Protein AF-A0A416CH04-F1 (afdb_monomer)

Sequence (123 aa):
MYVKDYEIIGKLTTDNSGTAKWGFAKKGAETVFIKEFLTPVYPTDENSFTPKAIETAKSICAEFEREKKRLYDSLKECKGGGIVYPTDFFRFKSKYYMITPKIEMSSITIEEISKLDTNTKIM

Secondary structure (DSSP, 8-state):
-EETTEEEEEEEE-TT-SSEEEEEEEETTEEEEEEEE-SS-----TTSS-HHHHHHHHHHHHHHHHHHHHHHHHHHH--SSS----SEEEEETTEEEEEEEPP------HHHHHHS-HHHHH-

Nearest PDB structures (foldseek):
  6c83-assembly1_B  TM=6.331E-01  e=4.761E-02  Homo sapiens
  6trq-assembly2_C  TM=6.248E-01  e=2.033E+00  Saccharomyces cerevisiae S288C
  5bv3-assembly1_B  TM=5.974E-01  e=2.152E+00  Saccharomyces cerevisiae S288C
  6trq-assembly1_A  TM=5.774E-01  e=2.278E+00  Saccharomyces cerevisiae S288C
  5bv3-assembly1_A  TM=5.664E-01  e=2.552E+00  Saccharomyces cerevisiae S288C

pLDDT: mean 90.15, std 9.24, range [53.25, 98.25]

Mean predicted aligned error: 6.3 Å

Foldseek 3Di:
DDQDQWAFDDDWDCPVPVQWTWGWTDRPPAIWIKIKGNPDFQDQDPVVDDPVVNVVSVVRVVVVVVVLVVVLVVVVVVPDDPDWGWPDWDDGHGIIMTITHDDDDDPQDPVNLVPDDPVVNRD

Radius of gyration: 18.63 Å; Cα contacts (8 Å, |Δi|>4): 157; chains: 1; bounding box: 37×28×62 Å

Structure (mmCIF, N/CA/C/O backbone):
data_AF-A0A416CH04-F1
#
_entry.id   AF-A0A416CH04-F1
#
loop_
_atom_site.group_PDB
_atom_site.id
_atom_site.type_symbol
_atom_site.label_atom_id
_atom_site.label_alt_id
_atom_site.label_comp_id
_atom_site.label_asym_id
_atom_site.label_entity_id
_atom_site.label_seq_id
_atom_site.pdbx_PDB_ins_code
_atom_site.Cartn_x
_atom_site.Cartn_y
_atom_site.Cartn_z
_atom_site.occupancy
_atom_site.B_iso_or_equiv
_atom_site.auth_seq_id
_atom_site.auth_comp_id
_atom_site.auth_asym_id
_atom_site.auth_atom_id
_atom_site.pdbx_PDB_model_num
ATOM 1 N N . MET A 1 1 ? -13.619 5.105 -8.312 1.00 90.25 1 MET A N 1
ATOM 2 C CA . MET A 1 1 ? -12.488 4.585 -9.128 1.00 90.25 1 MET A CA 1
ATOM 3 C C . MET A 1 1 ? -12.173 3.189 -8.630 1.00 90.25 1 MET A C 1
ATOM 5 O O . MET A 1 1 ? -12.206 3.009 -7.421 1.00 90.25 1 MET A O 1
ATOM 9 N N . TYR A 1 2 ? -11.863 2.239 -9.513 1.00 95.75 2 TYR A N 1
ATOM 10 C CA . TYR A 1 2 ? -11.493 0.881 -9.107 1.00 95.75 2 TYR A CA 1
ATOM 11 C C . TYR A 1 2 ? -9.996 0.628 -9.268 1.00 95.75 2 TYR A C 1
ATOM 13 O O . TYR A 1 2 ? -9.400 0.965 -10.295 1.00 95.75 2 TYR A O 1
ATOM 21 N N . VAL A 1 3 ? -9.414 0.002 -8.251 1.00 96.38 3 VAL A N 1
ATOM 22 C CA . VAL A 1 3 ? -8.078 -0.589 -8.268 1.00 96.38 3 VAL A CA 1
ATOM 23 C C . VAL A 1 3 ? -8.279 -2.083 -8.047 1.00 96.38 3 VAL A C 1
ATOM 25 O O . VAL A 1 3 ? -8.527 -2.513 -6.925 1.00 96.38 3 VAL A O 1
ATOM 28 N N . LYS A 1 4 ? -8.229 -2.870 -9.129 1.00 95.38 4 LYS A N 1
ATOM 29 C CA . LYS A 1 4 ? -8.631 -4.287 -9.115 1.00 95.38 4 LYS A CA 1
ATOM 30 C C . LYS A 1 4 ? -10.065 -4.435 -8.560 1.00 95.38 4 LYS A C 1
ATOM 32 O O . LYS A 1 4 ? -10.990 -3.900 -9.160 1.00 95.38 4 LYS A O 1
ATOM 37 N N . ASP A 1 5 ? -10.241 -5.118 -7.435 1.00 96.12 5 ASP A N 1
ATOM 38 C CA . ASP A 1 5 ? -11.498 -5.380 -6.726 1.00 96.12 5 ASP A CA 1
ATOM 39 C C . ASP A 1 5 ? -11.809 -4.360 -5.611 1.00 96.12 5 ASP A C 1
ATOM 41 O O . ASP A 1 5 ? -12.789 -4.519 -4.885 1.00 96.12 5 ASP A O 1
ATOM 45 N N . TYR A 1 6 ? -10.999 -3.303 -5.489 1.00 97.62 6 TYR A N 1
ATOM 46 C CA . TYR A 1 6 ? -11.140 -2.262 -4.474 1.00 97.62 6 TYR A CA 1
ATOM 47 C C . TYR A 1 6 ? -11.731 -0.977 -5.067 1.00 97.62 6 TYR A C 1
ATOM 49 O O . TYR A 1 6 ? -11.135 -0.347 -5.947 1.00 97.62 6 TYR A O 1
ATOM 57 N N . GLU A 1 7 ? -12.883 -0.549 -4.554 1.00 97.94 7 GLU A N 1
ATOM 58 C CA . GLU A 1 7 ? -13.497 0.737 -4.885 1.00 97.94 7 GLU A CA 1
ATOM 59 C C . GLU A 1 7 ? -12.931 1.839 -3.981 1.00 97.94 7 GLU A C 1
ATOM 61 O O . GLU A 1 7 ? -13.198 1.858 -2.782 1.00 97.94 7 GLU A O 1
ATOM 66 N N . ILE A 1 8 ? -12.162 2.778 -4.537 1.00 97.75 8 ILE A N 1
ATOM 67 C CA . ILE A 1 8 ? -11.594 3.895 -3.769 1.00 97.75 8 ILE A CA 1
ATOM 68 C C . ILE A 1 8 ? -12.705 4.817 -3.256 1.00 97.75 8 ILE A C 1
ATOM 70 O O . ILE A 1 8 ? -13.497 5.341 -4.044 1.00 97.75 8 ILE A O 1
ATOM 74 N N . ILE A 1 9 ? -12.696 5.075 -1.949 1.00 97.50 9 ILE A N 1
ATOM 75 C CA . ILE A 1 9 ? -13.572 6.035 -1.280 1.00 97.50 9 ILE A CA 1
ATOM 76 C C . ILE A 1 9 ? -12.902 7.411 -1.343 1.00 97.50 9 ILE A C 1
ATOM 78 O O . ILE A 1 9 ? -11.870 7.648 -0.715 1.00 97.50 9 ILE A O 1
ATOM 82 N N . GLY A 1 10 ? -13.489 8.335 -2.104 1.00 95.12 10 GLY A N 1
ATOM 83 C CA . GLY A 1 10 ? -12.950 9.686 -2.262 1.00 95.12 10 GLY A CA 1
ATOM 84 C C . GLY A 1 10 ? -11.645 9.716 -3.066 1.00 95.12 10 GLY A C 1
ATOM 85 O O . GLY A 1 10 ? -11.572 9.168 -4.167 1.00 95.12 10 GLY A O 1
ATOM 86 N N . LYS A 1 11 ? -10.625 10.407 -2.545 1.00 94.12 11 LYS A N 1
ATOM 87 C CA . LYS A 1 11 ? -9.301 10.546 -3.170 1.00 94.12 11 LYS A CA 1
ATOM 88 C C . LYS A 1 11 ? -8.221 10.038 -2.224 1.00 94.12 11 LYS A C 1
ATOM 90 O O . LYS A 1 11 ? -8.327 10.221 -1.016 1.00 94.12 11 LYS A O 1
ATOM 95 N N . LEU A 1 12 ? -7.163 9.461 -2.789 1.00 95.56 12 LEU A N 1
ATOM 96 C CA . LEU A 1 12 ? -5.957 9.167 -2.022 1.00 95.56 12 LEU A CA 1
ATOM 97 C C . LEU A 1 12 ? -5.193 10.473 -1.753 1.00 95.56 12 LEU A C 1
ATOM 99 O O . LEU A 1 12 ? -5.019 11.279 -2.670 1.00 95.56 12 LEU A O 1
ATOM 103 N N . THR A 1 13 ? -4.725 10.660 -0.523 1.00 95.31 13 THR A N 1
ATOM 104 C CA . THR A 1 13 ? -3.942 11.818 -0.075 1.00 95.31 13 THR A CA 1
ATOM 105 C C . THR A 1 13 ? -2.467 11.461 0.119 1.00 95.31 13 THR A C 1
ATOM 107 O O . THR A 1 13 ? -2.124 10.307 0.369 1.00 95.31 13 THR A O 1
ATOM 110 N N . THR A 1 14 ? -1.585 12.452 -0.001 1.00 94.19 14 THR A N 1
ATOM 111 C CA . THR A 1 14 ? -0.156 12.353 0.335 1.00 94.19 14 THR A CA 1
ATOM 112 C C . THR A 1 14 ? 0.152 12.786 1.772 1.00 94.19 14 THR A C 1
ATOM 114 O O . THR A 1 14 ? 1.317 12.747 2.176 1.00 94.19 14 THR A O 1
ATOM 117 N N . ASP A 1 15 ? -0.849 13.195 2.551 1.00 91.62 15 ASP A N 1
ATOM 118 C CA . ASP A 1 15 ? -0.642 13.734 3.898 1.00 91.62 15 ASP A CA 1
ATOM 119 C C . ASP A 1 15 ? 0.109 12.737 4.784 1.00 91.62 15 ASP A C 1
ATOM 121 O O . ASP A 1 15 ? -0.292 11.579 4.917 1.00 91.62 15 ASP A O 1
ATOM 125 N N . ASN A 1 16 ? 1.230 13.182 5.361 1.00 87.81 16 ASN A N 1
ATOM 126 C CA . ASN A 1 16 ? 2.089 12.396 6.256 1.00 87.81 16 ASN A CA 1
ATOM 127 C C . ASN A 1 16 ? 2.538 11.029 5.690 1.00 87.81 16 ASN A C 1
ATOM 129 O O . ASN A 1 16 ? 2.787 10.087 6.437 1.00 87.81 16 ASN A O 1
ATOM 133 N N . SER A 1 17 ? 2.631 10.896 4.363 1.00 81.94 17 SER A N 1
ATOM 134 C CA . SER A 1 17 ? 2.788 9.590 3.699 1.00 81.94 17 SER A CA 1
ATOM 135 C C . SER A 1 17 ? 4.182 9.311 3.119 1.00 81.94 17 SER A C 1
ATOM 137 O O . SER A 1 17 ? 4.460 8.181 2.700 1.00 81.94 17 SER A O 1
ATOM 139 N N . GLY A 1 18 ? 5.058 10.322 3.094 1.00 87.12 18 GLY A N 1
ATOM 140 C CA . GLY A 1 18 ? 6.392 10.248 2.498 1.00 87.12 18 GLY A CA 1
ATOM 141 C C . GLY A 1 18 ? 6.331 9.998 0.990 1.00 87.12 18 GLY A C 1
ATOM 142 O O . GLY A 1 18 ? 6.050 10.900 0.209 1.00 87.12 18 GLY A O 1
ATOM 143 N N . THR A 1 19 ? 6.601 8.761 0.574 1.00 89.00 19 THR A N 1
ATOM 144 C CA . THR A 1 19 ? 6.700 8.333 -0.835 1.00 89.00 19 THR A CA 1
ATOM 145 C C . THR A 1 19 ? 5.469 7.561 -1.324 1.00 89.00 19 THR A C 1
ATOM 147 O O . THR A 1 19 ? 5.558 6.698 -2.204 1.00 89.00 19 THR A O 1
ATOM 150 N N . ALA A 1 20 ? 4.300 7.837 -0.751 1.00 94.88 20 ALA A N 1
ATOM 151 C CA . ALA A 1 20 ? 3.069 7.116 -1.044 1.00 94.88 20 ALA A CA 1
ATOM 152 C C . ALA A 1 20 ? 1.866 8.056 -1.174 1.00 94.88 20 ALA A C 1
ATOM 154 O O . ALA A 1 20 ? 1.963 9.261 -0.985 1.00 94.88 20 ALA A O 1
ATOM 155 N N . LYS A 1 21 ? 0.715 7.486 -1.505 1.00 97.06 21 LYS A N 1
ATOM 156 C CA . LYS A 1 21 ? -0.593 8.055 -1.192 1.00 97.06 21 LYS A CA 1
ATOM 157 C C . LYS A 1 21 ? -1.366 7.046 -0.367 1.00 97.06 21 LYS A C 1
ATOM 159 O O . LYS A 1 21 ? -1.096 5.849 -0.454 1.00 97.06 21 LYS A O 1
ATOM 164 N N . TRP A 1 22 ? -2.346 7.498 0.392 1.00 97.38 22 TRP A N 1
ATOM 165 C CA . TRP A 1 22 ? -3.223 6.608 1.134 1.00 97.38 22 TRP A CA 1
ATOM 166 C C . TRP A 1 22 ? -4.654 7.119 1.180 1.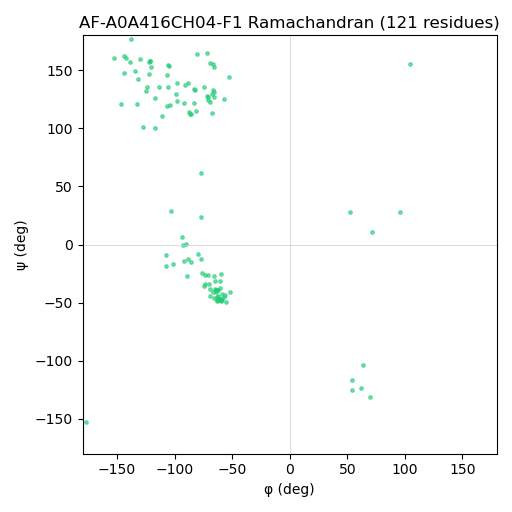00 97.38 22 TRP A C 1
ATOM 168 O O . TRP A 1 22 ? -4.933 8.284 0.915 1.00 97.38 22 TRP A O 1
ATOM 178 N N . GLY A 1 23 ? -5.571 6.222 1.496 1.00 96.94 23 GLY A N 1
ATOM 179 C CA . GLY A 1 23 ? -6.974 6.530 1.704 1.00 96.94 23 GLY A CA 1
ATOM 180 C C . GLY A 1 23 ? -7.711 5.272 2.124 1.00 96.94 23 GLY A C 1
ATOM 181 O O . GLY A 1 23 ? -7.114 4.337 2.664 1.00 96.94 23 GLY A O 1
ATOM 182 N N . PHE A 1 24 ? -9.002 5.229 1.823 1.00 97.38 24 PHE A N 1
ATOM 183 C CA . PHE A 1 24 ? -9.837 4.071 2.104 1.00 97.38 24 PHE A CA 1
ATOM 184 C C . PHE A 1 24 ? -10.441 3.516 0.821 1.00 97.38 24 PHE A C 1
ATOM 186 O O . PHE A 1 24 ? -10.648 4.239 -0.155 1.00 97.38 24 PHE A O 1
ATOM 193 N N . ALA A 1 25 ? -10.726 2.221 0.827 1.00 98.06 25 ALA A N 1
ATOM 194 C CA . ALA A 1 25 ? -11.427 1.557 -0.257 1.00 98.06 25 ALA A CA 1
ATOM 195 C C . ALA A 1 25 ? -12.446 0.557 0.288 1.00 98.06 25 ALA A C 1
ATOM 197 O O . ALA A 1 25 ? -12.300 0.074 1.410 1.00 98.06 25 ALA A O 1
ATOM 198 N N . LYS A 1 26 ? -13.461 0.229 -0.511 1.00 97.69 26 LYS A N 1
ATOM 199 C CA . LYS A 1 26 ? -14.374 -0.882 -0.240 1.00 97.69 26 LYS A CA 1
ATOM 200 C C . LYS A 1 26 ? -13.972 -2.118 -1.026 1.00 97.69 26 LYS A C 1
ATOM 202 O O . LYS A 1 26 ? -13.653 -2.017 -2.210 1.00 97.69 26 LYS A O 1
ATOM 207 N N . LYS A 1 27 ? -14.053 -3.280 -0.384 1.00 96.00 27 LYS A N 1
ATOM 208 C CA . LYS A 1 27 ? -14.024 -4.595 -1.032 1.00 96.00 27 LYS A CA 1
ATOM 209 C C . LYS A 1 27 ? -15.233 -5.382 -0.543 1.00 96.00 27 LYS A C 1
ATOM 211 O O . LYS A 1 27 ? -15.265 -5.861 0.586 1.00 9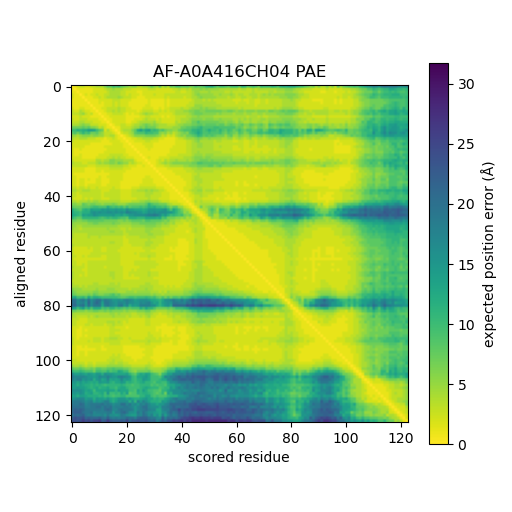6.00 27 LYS A O 1
ATOM 216 N N . GLY A 1 28 ? -16.271 -5.442 -1.374 1.00 93.06 28 GLY A N 1
ATOM 217 C CA . GLY A 1 28 ? -17.585 -5.912 -0.933 1.00 93.06 28 GLY A CA 1
ATOM 218 C C . GLY A 1 28 ? -18.157 -5.008 0.167 1.00 93.06 28 GLY A C 1
ATOM 219 O O . GLY A 1 28 ? -18.290 -3.801 -0.032 1.00 93.06 28 GLY A O 1
ATOM 220 N N . ALA A 1 29 ? -18.490 -5.591 1.322 1.00 93.06 29 ALA A N 1
ATOM 221 C CA . ALA A 1 29 ? -19.034 -4.865 2.474 1.00 93.06 29 ALA A CA 1
ATOM 222 C C . ALA A 1 29 ? -17.957 -4.249 3.389 1.00 93.06 29 ALA A C 1
ATOM 224 O O . ALA A 1 29 ? -18.273 -3.394 4.216 1.00 93.06 29 ALA A O 1
ATOM 225 N N . GLU A 1 30 ? -16.694 -4.657 3.252 1.00 94.56 30 GLU A N 1
ATOM 226 C CA . GLU A 1 30 ? -15.616 -4.223 4.138 1.00 94.56 30 GLU A CA 1
ATOM 227 C C . GLU A 1 30 ? -14.965 -2.932 3.645 1.00 94.56 30 GLU A C 1
ATOM 229 O O . GLU A 1 30 ? -14.703 -2.761 2.452 1.00 94.56 30 GLU A O 1
ATOM 234 N N . THR A 1 31 ? -14.663 -2.031 4.584 1.00 97.12 31 THR A N 1
ATOM 235 C CA . THR A 1 31 ? -13.816 -0.863 4.324 1.00 97.12 31 THR A CA 1
ATOM 236 C C . THR A 1 31 ? -12.401 -1.153 4.798 1.00 97.12 31 THR A C 1
ATOM 238 O O . THR A 1 31 ? -12.186 -1.547 5.942 1.00 97.12 31 THR A O 1
ATOM 241 N N . VAL A 1 32 ? -11.430 -0.914 3.926 1.00 97.38 32 VAL A N 1
ATOM 242 C CA . VAL A 1 32 ? -10.010 -1.162 4.172 1.00 97.38 32 VAL A CA 1
ATOM 243 C C . VAL A 1 32 ? -9.204 0.117 4.016 1.00 97.38 32 VAL A C 1
ATOM 245 O O . VAL A 1 32 ? -9.615 1.049 3.320 1.00 97.38 32 VAL A O 1
ATOM 248 N N . PHE A 1 33 ? -8.029 0.146 4.635 1.00 97.06 33 PHE A N 1
ATOM 249 C CA . PHE A 1 33 ? -7.015 1.146 4.336 1.00 97.06 33 PHE A CA 1
ATOM 250 C C . PHE A 1 33 ? -6.217 0.69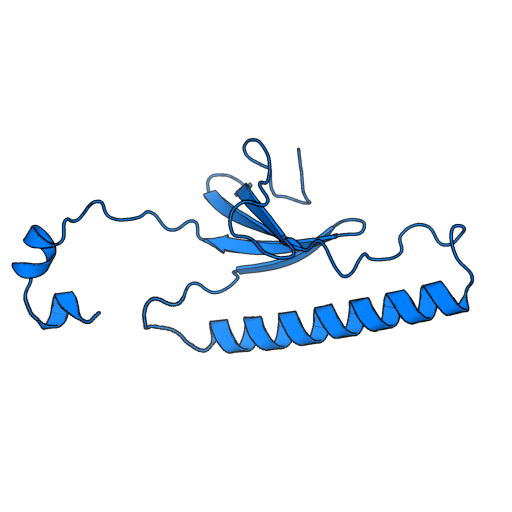7 3.109 1.00 97.06 33 PHE A C 1
ATOM 252 O O . PHE A 1 33 ? -5.802 -0.460 3.011 1.00 97.06 33 PHE A O 1
ATOM 259 N N . ILE A 1 34 ? -5.999 1.615 2.170 1.00 97.88 34 ILE A N 1
ATOM 260 C CA . ILE A 1 34 ? -5.241 1.368 0.943 1.00 97.88 34 ILE A CA 1
ATOM 261 C C . ILE A 1 34 ? -4.102 2.374 0.818 1.00 97.88 34 ILE A C 1
ATOM 263 O O . ILE A 1 34 ? -4.302 3.581 0.950 1.00 97.88 34 ILE A O 1
ATOM 267 N N . LYS A 1 35 ? -2.906 1.868 0.518 1.00 97.00 35 LYS A N 1
ATOM 268 C CA . LYS A 1 35 ? -1.702 2.657 0.248 1.00 97.00 35 LYS A CA 1
ATOM 269 C C . LYS A 1 35 ? -1.235 2.425 -1.183 1.00 97.00 35 LYS A C 1
ATOM 271 O O . LYS A 1 35 ? -1.007 1.283 -1.558 1.00 97.00 35 LYS A O 1
ATOM 276 N N . GLU A 1 36 ? -1.058 3.492 -1.954 1.00 97.81 36 GLU A N 1
ATOM 277 C CA . GLU A 1 36 ? -0.435 3.498 -3.285 1.00 97.81 36 GLU A CA 1
ATOM 278 C C . GLU A 1 36 ? 1.031 3.922 -3.147 1.00 97.81 36 GLU A C 1
ATOM 280 O O . GLU A 1 36 ? 1.316 5.007 -2.642 1.00 97.81 36 GLU A O 1
ATOM 285 N N . PHE A 1 37 ? 1.976 3.108 -3.611 1.00 97.12 37 PHE A N 1
ATOM 286 C CA . PHE A 1 37 ? 3.386 3.498 -3.647 1.00 97.12 37 PHE A CA 1
ATOM 287 C C . PHE A 1 37 ? 3.670 4.347 -4.888 1.00 97.12 37 PHE A C 1
ATOM 289 O O . PHE A 1 37 ? 3.286 3.988 -6.004 1.00 97.12 37 PHE A O 1
ATOM 296 N N . LEU A 1 38 ? 4.373 5.470 -4.710 1.00 95.19 38 LEU A N 1
ATOM 297 C CA . LEU A 1 38 ? 4.748 6.330 -5.834 1.00 95.19 38 LEU A CA 1
ATOM 298 C C . LEU A 1 38 ? 5.875 5.712 -6.664 1.00 95.19 38 LEU A C 1
ATOM 300 O O . LEU A 1 38 ? 5.868 5.873 -7.890 1.00 95.19 38 LEU A O 1
ATOM 304 N N . THR A 1 39 ? 6.787 4.994 -6.003 1.00 93.69 39 THR A N 1
ATOM 305 C CA . THR A 1 39 ? 7.934 4.295 -6.587 1.00 93.69 39 THR A CA 1
ATOM 306 C C . THR A 1 39 ? 8.069 2.870 -6.022 1.00 93.69 39 THR A C 1
ATOM 308 O O . THR A 1 39 ? 7.715 2.641 -4.862 1.00 93.69 39 THR A O 1
ATOM 311 N N . PRO A 1 40 ? 8.590 1.914 -6.816 1.00 95.94 40 PRO A N 1
ATOM 312 C CA . PRO A 1 40 ? 8.930 2.043 -8.237 1.00 95.94 40 PRO A CA 1
ATOM 313 C C . PRO A 1 40 ? 7.682 2.108 -9.140 1.00 95.94 40 PRO A C 1
ATOM 315 O O . PRO A 1 40 ? 6.566 1.813 -8.712 1.00 95.94 40 PRO A O 1
ATOM 318 N N . VAL A 1 41 ? 7.869 2.541 -10.391 1.00 94.75 41 VAL A N 1
ATOM 319 C CA . VAL A 1 41 ? 6.809 2.577 -11.413 1.00 94.75 41 VAL A CA 1
ATOM 320 C C . VAL A 1 41 ? 7.061 1.461 -12.408 1.00 94.75 41 VAL A C 1
ATOM 322 O O . VAL A 1 41 ? 8.098 1.448 -13.067 1.00 94.75 41 VAL A O 1
ATOM 325 N N . TYR A 1 42 ? 6.113 0.537 -12.526 1.00 95.00 42 TYR A N 1
ATOM 326 C CA . TYR A 1 42 ? 6.260 -0.585 -13.439 1.00 95.00 42 TYR A CA 1
ATOM 327 C C . TYR A 1 42 ? 6.144 -0.107 -14.893 1.00 95.00 42 TYR A C 1
ATOM 329 O O . TYR A 1 42 ? 5.146 0.550 -15.232 1.00 95.00 42 TYR A O 1
ATOM 337 N N . PRO A 1 43 ? 7.117 -0.430 -15.764 1.00 92.88 43 PRO A N 1
ATOM 338 C CA . PRO A 1 43 ? 7.062 -0.048 -17.168 1.00 92.88 43 PRO A CA 1
ATOM 339 C C . PRO A 1 43 ? 5.928 -0.820 -17.849 1.00 92.88 43 PRO A C 1
ATOM 341 O O . PRO A 1 43 ? 5.959 -2.045 -17.942 1.00 92.88 43 PRO A O 1
ATOM 344 N N . THR A 1 44 ? 4.889 -0.100 -18.272 1.00 88.81 44 THR A N 1
ATOM 345 C CA . THR A 1 44 ? 3.707 -0.679 -18.946 1.00 88.81 44 THR A CA 1
ATOM 346 C C . THR A 1 44 ? 3.657 -0.361 -20.435 1.00 88.81 44 THR A C 1
ATOM 348 O O . THR A 1 44 ? 2.968 -1.063 -21.166 1.00 88.81 44 THR A O 1
ATOM 351 N N . ASP A 1 45 ? 4.402 0.651 -20.878 1.00 85.12 45 ASP A N 1
ATOM 352 C CA . ASP A 1 45 ? 4.603 0.972 -22.287 1.00 85.12 45 ASP A CA 1
ATOM 353 C C . ASP A 1 45 ? 6.056 0.676 -22.671 1.00 85.12 45 ASP A C 1
ATOM 355 O O . ASP A 1 45 ? 6.986 1.342 -22.207 1.00 85.12 45 ASP A O 1
ATOM 359 N N . GLU A 1 46 ? 6.241 -0.354 -23.494 1.00 73.50 46 GLU A N 1
ATOM 360 C CA . GLU A 1 46 ? 7.558 -0.822 -23.930 1.00 73.50 46 GLU A CA 1
ATOM 361 C C . GLU A 1 46 ? 8.153 0.032 -25.060 1.00 73.50 46 GLU A C 1
ATOM 363 O O . GLU A 1 46 ? 9.329 -0.112 -25.374 1.00 73.50 46 GLU A O 1
ATOM 368 N N . ASN A 1 47 ? 7.388 0.965 -25.636 1.00 76.69 47 ASN A N 1
ATOM 369 C CA . ASN A 1 47 ? 7.886 1.854 -26.691 1.00 76.69 47 ASN A CA 1
ATOM 370 C C . ASN A 1 47 ? 8.456 3.173 -26.149 1.00 76.69 47 ASN A C 1
ATOM 372 O O . ASN A 1 47 ? 9.156 3.886 -26.865 1.00 76.69 47 ASN A O 1
ATOM 376 N N . SER A 1 48 ? 8.180 3.502 -24.884 1.00 76.81 48 SER A N 1
ATOM 377 C CA . SER A 1 48 ? 8.612 4.760 -24.259 1.00 76.81 48 SER A CA 1
ATOM 378 C C . SER A 1 48 ? 10.093 4.777 -23.847 1.00 76.81 48 SER A C 1
ATOM 380 O O . SER A 1 48 ? 10.630 5.832 -23.512 1.00 76.81 48 SER A O 1
ATOM 382 N N . PHE A 1 49 ? 10.770 3.625 -23.844 1.00 82.81 49 PHE A N 1
ATOM 383 C CA . PHE A 1 49 ? 12.126 3.480 -23.315 1.00 82.81 49 PHE A CA 1
ATOM 384 C C . PHE A 1 49 ? 12.967 2.525 -24.161 1.00 82.81 49 PHE A C 1
ATOM 386 O O . PHE A 1 49 ? 12.450 1.682 -24.888 1.00 82.81 49 PHE A O 1
ATOM 393 N N . THR A 1 50 ? 14.291 2.620 -24.030 1.00 90.00 50 THR A N 1
ATOM 394 C CA . THR A 1 50 ? 15.188 1.632 -24.638 1.00 90.00 50 THR A CA 1
ATOM 395 C C . THR A 1 50 ? 14.998 0.257 -23.981 1.00 90.00 50 THR A C 1
ATOM 397 O O . THR A 1 50 ? 14.688 0.194 -22.785 1.00 90.00 50 THR A O 1
ATOM 400 N N . PRO A 1 51 ? 15.264 -0.856 -24.695 1.00 91.12 51 PRO A N 1
ATOM 401 C CA . PRO A 1 51 ? 15.135 -2.202 -24.131 1.00 91.12 51 PRO A CA 1
ATOM 402 C C . PRO A 1 51 ? 15.893 -2.386 -22.806 1.00 91.12 51 PRO A C 1
ATOM 404 O O . PRO A 1 51 ? 15.353 -2.924 -21.842 1.00 91.12 51 PRO A O 1
ATOM 407 N N . LYS A 1 52 ? 17.111 -1.835 -22.712 1.00 92.56 52 LYS A N 1
ATOM 408 C CA . LYS A 1 52 ? 17.944 -1.882 -21.499 1.00 92.56 52 LYS A CA 1
ATOM 409 C C . LYS A 1 52 ? 17.334 -1.114 -20.319 1.00 92.56 52 LYS A C 1
ATOM 411 O O . LYS A 1 52 ? 17.435 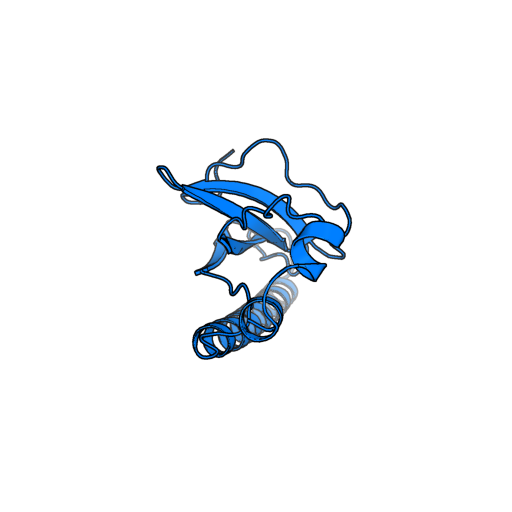-1.553 -19.172 1.00 92.56 52 LYS A O 1
ATOM 416 N N . ALA A 1 53 ? 16.708 0.035 -20.577 1.00 91.44 53 ALA A N 1
ATOM 417 C CA . ALA A 1 53 ? 16.046 0.819 -19.536 1.00 91.44 53 ALA A CA 1
ATOM 418 C C . ALA A 1 53 ? 14.794 0.099 -19.009 1.00 91.44 53 ALA A C 1
ATOM 420 O O . ALA A 1 53 ? 14.565 0.081 -17.800 1.00 91.44 53 ALA A O 1
ATOM 421 N N . ILE A 1 54 ? 14.033 -0.557 -19.893 1.00 92.75 54 ILE A N 1
ATOM 422 C CA . ILE A 1 54 ? 12.877 -1.384 -19.515 1.00 92.75 54 ILE A CA 1
ATOM 423 C C . ILE A 1 54 ? 13.319 -2.558 -18.647 1.00 92.75 54 ILE A C 1
ATOM 425 O O . ILE A 1 54 ? 12.717 -2.802 -17.604 1.00 92.75 54 ILE A O 1
ATOM 429 N N . GLU A 1 55 ? 14.377 -3.262 -19.046 1.00 93.88 55 GLU A N 1
ATOM 430 C CA . GLU A 1 55 ? 14.928 -4.382 -18.283 1.00 93.88 55 GLU A CA 1
ATOM 431 C C . GLU A 1 55 ? 15.372 -3.944 -16.882 1.00 93.88 55 GLU A C 1
ATOM 433 O O . GLU A 1 55 ? 14.972 -4.543 -15.883 1.00 93.88 55 GLU A O 1
ATOM 438 N N . THR A 1 56 ? 16.110 -2.833 -16.794 1.00 94.88 56 THR A N 1
ATOM 439 C CA . THR A 1 56 ? 16.538 -2.254 -15.511 1.00 94.88 56 THR A CA 1
ATOM 440 C C . THR A 1 56 ? 15.338 -1.901 -14.629 1.00 94.88 56 THR A C 1
ATOM 442 O O . THR A 1 56 ? 15.294 -2.274 -13.457 1.00 94.88 56 THR A O 1
ATOM 445 N N . ALA A 1 57 ? 14.326 -1.228 -15.185 1.00 94.19 57 ALA A N 1
ATOM 446 C CA . ALA A 1 57 ? 13.124 -0.851 -14.447 1.00 94.19 57 ALA A CA 1
ATOM 447 C C . ALA A 1 57 ? 12.320 -2.075 -13.973 1.00 94.19 57 ALA A C 1
ATOM 449 O O . ALA A 1 57 ? 11.857 -2.097 -12.830 1.00 94.19 57 ALA A O 1
ATOM 450 N N . LYS A 1 58 ? 12.190 -3.113 -14.815 1.00 95.38 58 LYS A N 1
ATOM 451 C CA . LYS A 1 58 ? 11.559 -4.392 -14.446 1.00 95.38 58 LYS A CA 1
ATOM 452 C C . LYS A 1 58 ? 12.334 -5.088 -13.321 1.00 95.38 58 LYS A C 1
ATOM 454 O O . LYS A 1 58 ? 11.699 -5.601 -12.405 1.00 95.38 58 LYS A O 1
ATOM 459 N N . SER A 1 59 ? 13.667 -5.049 -13.344 1.00 97.25 59 SER A N 1
ATOM 460 C CA . SER A 1 59 ? 14.516 -5.616 -12.287 1.00 97.25 59 SER A CA 1
ATOM 461 C C . SER A 1 59 ? 14.309 -4.918 -10.936 1.00 97.25 59 SER A C 1
ATOM 463 O O . SER A 1 59 ? 14.027 -5.580 -9.939 1.00 97.25 59 SER A O 1
ATOM 465 N N . ILE A 1 60 ? 14.314 -3.579 -10.915 1.00 97.56 60 ILE A N 1
ATOM 466 C CA . ILE A 1 60 ? 14.033 -2.784 -9.703 1.00 97.56 60 ILE A CA 1
ATOM 467 C C . ILE A 1 60 ? 12.634 -3.099 -9.152 1.00 97.56 60 ILE A C 1
ATOM 469 O O . ILE A 1 60 ? 12.447 -3.262 -7.947 1.00 97.56 60 ILE A O 1
ATOM 473 N N . CYS A 1 61 ? 11.637 -3.205 -10.034 1.00 97.75 61 CYS A N 1
ATOM 474 C CA . CYS A 1 61 ? 10.277 -3.576 -9.649 1.00 97.75 61 CYS A CA 1
ATOM 475 C C . CYS A 1 61 ? 10.210 -4.984 -9.039 1.00 97.75 61 CYS A C 1
ATOM 477 O O . CYS A 1 61 ? 9.569 -5.172 -8.007 1.00 97.75 61 CYS A O 1
ATOM 479 N N . ALA A 1 62 ? 10.895 -5.957 -9.642 1.00 97.81 62 ALA A N 1
ATOM 480 C CA . ALA A 1 62 ? 10.942 -7.330 -9.147 1.00 97.81 62 ALA A CA 1
ATOM 481 C C . ALA A 1 62 ? 11.624 -7.426 -7.772 1.00 97.81 62 ALA A C 1
ATOM 483 O O . ALA A 1 62 ? 11.169 -8.168 -6.900 1.00 97.81 62 ALA A O 1
ATOM 484 N N . GLU A 1 63 ? 12.689 -6.657 -7.550 1.00 98.25 63 GLU A N 1
ATOM 485 C CA . GLU A 1 63 ? 13.344 -6.553 -6.247 1.00 98.25 63 GLU A CA 1
ATOM 486 C C . GLU A 1 63 ? 12.418 -5.951 -5.187 1.00 98.25 63 GLU A C 1
ATOM 488 O O . GLU A 1 63 ? 12.231 -6.554 -4.130 1.00 98.25 63 GLU A O 1
ATOM 493 N N . PHE A 1 64 ? 11.760 -4.834 -5.501 1.00 97.62 64 PHE A N 1
ATOM 494 C CA . PHE A 1 64 ? 10.787 -4.214 -4.605 1.00 97.62 64 PHE A CA 1
ATOM 495 C C . PHE A 1 64 ? 9.651 -5.174 -4.226 1.00 97.62 64 PHE A C 1
ATOM 497 O O . PHE A 1 64 ? 9.299 -5.291 -3.050 1.00 97.62 64 PHE A O 1
ATOM 504 N N . GLU A 1 65 ? 9.092 -5.896 -5.202 1.00 97.50 65 GLU A N 1
ATOM 505 C CA . GLU A 1 65 ? 8.051 -6.898 -4.958 1.00 97.50 65 GLU A CA 1
ATOM 506 C C . GLU A 1 65 ? 8.533 -7.999 -4.011 1.00 97.50 65 GLU A C 1
ATOM 508 O O . GLU A 1 65 ? 7.842 -8.339 -3.046 1.00 97.50 65 GLU A O 1
ATOM 513 N N . ARG A 1 66 ? 9.736 -8.527 -4.262 1.00 97.75 66 ARG A N 1
ATOM 514 C CA . ARG A 1 66 ? 10.354 -9.582 -3.456 1.00 97.75 66 ARG A CA 1
ATOM 515 C C . ARG A 1 66 ? 10.566 -9.130 -2.013 1.00 97.75 66 ARG A C 1
ATOM 517 O O . ARG A 1 66 ? 10.208 -9.859 -1.090 1.00 97.75 66 ARG A O 1
ATOM 524 N N . GLU A 1 67 ? 11.119 -7.938 -1.810 1.00 97.44 67 GLU A N 1
ATOM 525 C CA . GLU A 1 67 ? 11.378 -7.389 -0.477 1.00 97.44 67 GLU A CA 1
ATOM 526 C C . GLU A 1 67 ? 10.091 -7.114 0.301 1.00 97.44 67 GLU A C 1
ATOM 528 O O . GLU A 1 67 ? 9.981 -7.510 1.464 1.00 97.44 67 GLU A O 1
ATOM 533 N N . LYS A 1 68 ? 9.093 -6.480 -0.331 1.00 96.25 68 LYS A N 1
ATOM 534 C CA . LYS A 1 68 ? 7.802 -6.203 0.314 1.00 96.25 68 LYS A CA 1
ATOM 535 C C . LYS A 1 68 ? 7.070 -7.478 0.679 1.00 96.25 68 LYS A C 1
ATOM 537 O O . LYS A 1 68 ? 6.599 -7.591 1.807 1.00 96.25 68 LYS A O 1
ATOM 542 N N . LYS A 1 69 ? 7.022 -8.446 -0.235 1.00 95.25 69 LYS A N 1
ATOM 543 C CA . LYS A 1 69 ? 6.387 -9.735 0.029 1.00 95.25 69 LYS A CA 1
ATOM 544 C C . LYS A 1 69 ? 7.060 -10.453 1.195 1.00 95.25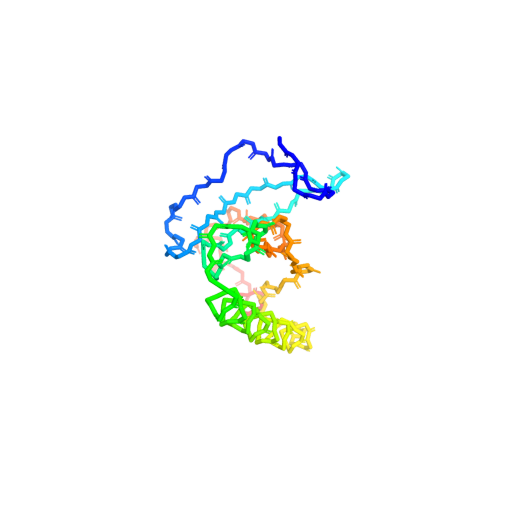 69 LYS A C 1
ATOM 546 O O . LYS A 1 69 ? 6.368 -10.834 2.131 1.00 95.25 69 LYS A O 1
ATOM 551 N N . ARG A 1 70 ? 8.396 -10.533 1.196 1.00 95.75 70 ARG A N 1
ATOM 552 C CA . ARG A 1 70 ? 9.158 -11.121 2.307 1.00 95.75 70 ARG A CA 1
ATOM 553 C C . ARG A 1 70 ? 8.833 -10.443 3.639 1.00 95.75 70 ARG A C 1
ATOM 555 O O . ARG A 1 70 ? 8.536 -11.133 4.604 1.00 95.75 70 ARG A O 1
ATOM 562 N N . LEU A 1 71 ? 8.862 -9.109 3.686 1.00 94.25 71 LEU A N 1
ATOM 563 C CA . LEU A 1 71 ? 8.548 -8.352 4.898 1.00 94.25 71 LEU A CA 1
ATOM 564 C C . LEU A 1 71 ? 7.122 -8.629 5.389 1.00 94.25 71 LEU A C 1
ATOM 566 O O . LEU A 1 71 ? 6.915 -8.884 6.571 1.00 94.25 71 LEU A O 1
ATOM 570 N N . TYR A 1 72 ? 6.134 -8.563 4.498 1.00 93.25 72 TYR A N 1
ATOM 571 C CA . TYR A 1 72 ? 4.730 -8.723 4.875 1.00 93.25 72 TYR A CA 1
ATOM 572 C C . TYR A 1 72 ? 4.395 -10.152 5.281 1.00 93.25 72 TYR A C 1
ATOM 574 O O . TYR A 1 72 ? 3.596 -10.339 6.193 1.00 93.25 72 TYR A O 1
ATOM 582 N N . ASP A 1 73 ? 5.026 -11.145 4.661 1.00 91.19 73 ASP A N 1
ATOM 583 C CA . ASP A 1 73 ? 4.869 -12.535 5.070 1.00 91.19 73 ASP A CA 1
ATOM 584 C C . ASP A 1 73 ? 5.474 -12.767 6.464 1.00 91.19 73 ASP A C 1
ATOM 586 O O . ASP A 1 73 ? 4.802 -13.351 7.309 1.00 91.19 73 ASP A O 1
ATOM 590 N N . SER A 1 74 ? 6.639 -12.185 6.778 1.00 91.25 74 SER A N 1
ATOM 591 C 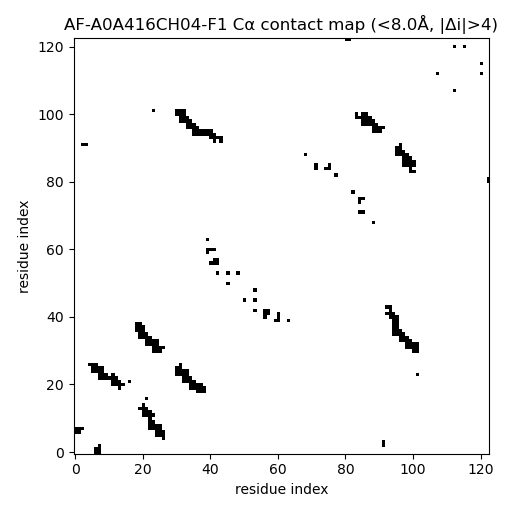CA . SER A 1 74 ? 7.185 -12.215 8.145 1.00 91.25 74 SER A CA 1
ATOM 592 C C . SER A 1 74 ? 6.293 -11.492 9.165 1.00 91.25 74 SER A C 1
ATOM 594 O O . SER A 1 74 ? 6.108 -11.984 10.273 1.00 91.25 74 SER A O 1
ATOM 596 N N . LEU A 1 75 ? 5.685 -10.353 8.808 1.00 89.44 75 LEU A N 1
ATOM 597 C CA . LEU A 1 75 ? 4.777 -9.635 9.715 1.00 89.44 75 LEU A CA 1
ATOM 598 C C . LEU A 1 75 ? 3.502 -10.427 10.042 1.00 89.44 75 LEU A C 1
ATOM 600 O O . LEU A 1 75 ? 2.982 -10.299 11.147 1.00 89.44 75 LEU A O 1
ATOM 604 N N . LYS A 1 76 ? 3.000 -11.258 9.118 1.00 85.00 76 LYS A N 1
ATOM 605 C CA . LYS A 1 76 ? 1.832 -12.125 9.370 1.00 85.00 76 LYS A CA 1
ATOM 606 C C . LYS A 1 76 ? 2.111 -13.202 10.420 1.00 85.00 76 LYS A C 1
ATOM 608 O O . LYS A 1 76 ? 1.178 -13.671 11.074 1.00 85.00 76 LYS A O 1
ATOM 613 N N . GLU A 1 77 ? 3.368 -13.614 10.567 1.00 84.56 77 GLU A N 1
ATOM 614 C CA . GLU A 1 77 ? 3.787 -14.597 11.571 1.00 84.56 77 GLU A CA 1
ATOM 615 C C . GLU A 1 77 ? 3.856 -13.983 12.978 1.00 84.56 77 GLU A C 1
ATOM 617 O O . GLU A 1 77 ? 3.654 -14.687 13.968 1.00 84.56 77 GLU A O 1
ATOM 622 N N . CYS A 1 78 ? 4.037 -12.663 13.079 1.00 80.56 78 CYS A N 1
ATOM 623 C CA . CYS A 1 78 ? 4.023 -11.903 14.330 1.00 80.56 78 CYS A CA 1
ATOM 624 C C . CYS A 1 78 ? 2.590 -11.675 14.853 1.00 80.56 78 CYS A C 1
ATOM 626 O O . CYS A 1 78 ? 2.120 -10.543 14.960 1.00 80.56 78 CYS A O 1
ATOM 628 N N . LYS A 1 79 ? 1.866 -12.755 15.168 1.00 66.19 79 LYS A N 1
ATOM 629 C CA . LYS A 1 79 ? 0.515 -12.668 15.744 1.00 66.19 79 LYS A CA 1
ATOM 630 C C . LYS A 1 79 ? 0.567 -12.125 17.181 1.00 66.19 79 LYS A C 1
ATOM 632 O O . LYS A 1 79 ? 1.173 -12.747 18.047 1.00 66.19 79 LYS A O 1
ATOM 637 N N . GLY A 1 80 ? -0.142 -11.021 17.431 1.00 66.19 80 GLY A N 1
ATOM 638 C CA . GLY A 1 80 ? -0.258 -10.368 18.746 1.00 66.19 80 GLY A CA 1
ATOM 639 C C . GLY A 1 80 ? 0.573 -9.082 18.866 1.00 66.19 80 GLY A C 1
ATOM 640 O O . GLY A 1 80 ? 1.547 -8.901 18.143 1.00 66.19 80 GLY A O 1
ATOM 641 N N . GLY A 1 81 ? 0.171 -8.167 19.759 1.00 62.38 81 GLY A N 1
ATOM 642 C CA . GLY A 1 81 ? 0.947 -6.960 20.098 1.00 62.38 81 GLY A CA 1
ATOM 643 C C . GLY A 1 81 ? 0.583 -5.666 19.355 1.00 62.38 81 GLY A C 1
ATOM 644 O O . GLY A 1 81 ? 1.453 -4.826 19.149 1.00 62.38 81 GLY A O 1
ATOM 645 N N . GLY A 1 82 ? -0.667 -5.497 18.907 1.00 74.44 82 GLY A N 1
ATOM 646 C CA . GLY A 1 82 ? -1.129 -4.228 18.314 1.00 74.44 82 GLY A CA 1
ATOM 647 C C . GLY A 1 82 ? -0.566 -3.904 16.921 1.00 74.44 82 GLY A C 1
ATOM 648 O O . GLY A 1 82 ? -0.745 -2.795 16.419 1.00 74.44 82 GLY A O 1
ATOM 649 N N . ILE A 1 83 ? 0.106 -4.859 16.270 1.00 81.06 83 ILE A N 1
ATOM 650 C CA . ILE A 1 83 ? 0.692 -4.669 14.939 1.00 81.06 83 ILE A CA 1
ATOM 651 C C . ILE A 1 83 ? -0.372 -4.882 13.860 1.00 81.06 83 ILE A C 1
ATOM 653 O O . ILE A 1 83 ? -0.936 -5.967 13.713 1.00 81.06 83 ILE A O 1
ATOM 657 N N . VAL A 1 84 ? -0.593 -3.854 13.042 1.00 87.50 84 VAL A N 1
ATOM 658 C CA . VAL A 1 84 ? -1.409 -3.949 11.827 1.00 87.50 84 VAL A CA 1
ATOM 659 C C . VAL A 1 84 ? -0.517 -4.387 10.673 1.00 87.50 84 VAL A C 1
ATOM 661 O O . VAL A 1 84 ? 0.377 -3.649 10.255 1.00 87.50 84 VAL A O 1
ATOM 664 N N . TYR A 1 85 ? -0.762 -5.579 10.137 1.00 90.75 85 TYR A N 1
ATOM 665 C CA . TYR A 1 85 ? -0.005 -6.118 9.009 1.00 90.75 85 TYR A CA 1
ATOM 666 C C . TYR A 1 85 ? -0.810 -6.066 7.699 1.00 90.75 85 TYR A C 1
ATOM 668 O O . TYR A 1 85 ? -2.046 -6.091 7.720 1.00 90.75 85 TYR A O 1
ATOM 676 N N . PRO A 1 86 ? -0.133 -6.005 6.536 1.00 94.12 86 PRO A N 1
ATOM 677 C CA . PRO A 1 86 ? -0.815 -6.023 5.248 1.00 94.12 86 PRO A CA 1
ATOM 678 C C . PRO A 1 86 ? -1.524 -7.341 4.950 1.00 94.12 86 PRO A C 1
ATOM 680 O O . PRO A 1 86 ? -0.936 -8.421 5.040 1.00 94.12 86 PRO A O 1
ATOM 683 N N . THR A 1 87 ? -2.785 -7.241 4.536 1.00 93.31 87 THR A N 1
ATOM 684 C CA . THR A 1 87 ? -3.606 -8.377 4.099 1.00 93.31 87 THR A CA 1
ATOM 685 C C . THR A 1 87 ? -3.465 -8.645 2.608 1.00 93.31 87 THR A C 1
ATOM 687 O O . THR A 1 87 ? -3.604 -9.789 2.184 1.00 93.31 87 THR A O 1
ATOM 690 N N . ASP A 1 88 ? -3.135 -7.620 1.819 1.00 95.50 88 ASP A N 1
ATOM 691 C CA . ASP A 1 88 ? -2.859 -7.757 0.391 1.00 95.50 88 ASP A CA 1
ATOM 692 C C . ASP A 1 88 ? -1.745 -6.794 -0.047 1.00 95.50 88 ASP A C 1
ATOM 694 O O . ASP A 1 88 ? -1.592 -5.692 0.489 1.00 95.50 88 ASP A O 1
ATOM 698 N N . PHE A 1 89 ? -0.962 -7.218 -1.033 1.00 97.31 89 PHE A N 1
ATOM 699 C CA . PHE A 1 89 ? 0.043 -6.403 -1.703 1.00 97.31 89 PHE A CA 1
ATOM 700 C C . PHE A 1 89 ? 0.135 -6.830 -3.163 1.00 97.31 89 PHE A C 1
ATOM 702 O O . PHE A 1 89 ? 0.431 -7.986 -3.471 1.00 97.31 89 PHE A O 1
ATOM 709 N N . PHE A 1 90 ? -0.117 -5.893 -4.072 1.00 97.25 90 PHE A N 1
ATOM 710 C CA . PHE A 1 90 ? -0.211 -6.198 -5.492 1.00 97.25 90 PHE A CA 1
ATOM 711 C C . PHE A 1 90 ? 0.153 -5.007 -6.370 1.00 97.25 90 PHE A C 1
ATOM 713 O O . PHE A 1 90 ? 0.097 -3.845 -5.967 1.00 97.25 90 PHE A O 1
ATOM 720 N N . ARG A 1 91 ? 0.480 -5.307 -7.626 1.00 97.06 91 ARG A N 1
ATOM 721 C CA . ARG A 1 91 ? 0.599 -4.314 -8.689 1.00 97.06 91 ARG A CA 1
ATOM 722 C C . ARG A 1 91 ? -0.735 -4.153 -9.408 1.00 97.06 91 ARG A C 1
ATOM 724 O O . ARG A 1 91 ? -1.372 -5.141 -9.767 1.00 97.06 91 ARG A O 1
ATOM 731 N N . PHE A 1 92 ? -1.120 -2.916 -9.701 1.00 96.88 92 PHE A N 1
ATOM 732 C CA . PHE A 1 92 ? -2.202 -2.610 -10.630 1.00 96.88 92 PHE A CA 1
ATOM 733 C C . PHE A 1 92 ? -1.742 -1.525 -11.602 1.00 96.88 92 PHE A C 1
ATOM 735 O O . PHE A 1 92 ? -1.349 -0.428 -11.203 1.00 96.88 92 PHE A O 1
ATOM 742 N N . LYS A 1 93 ? -1.759 -1.850 -12.900 1.00 94.94 93 LYS A N 1
ATOM 743 C CA . LYS A 1 93 ? -1.132 -1.037 -13.954 1.00 94.94 93 LYS A CA 1
ATOM 744 C C . LYS A 1 93 ? 0.343 -0.767 -13.618 1.00 94.94 93 LYS A C 1
ATOM 746 O O . LYS A 1 93 ? 1.100 -1.710 -13.402 1.00 94.94 93 LYS A O 1
ATOM 751 N N . SER A 1 94 ? 0.758 0.493 -13.581 1.00 95.19 94 SER A N 1
ATOM 752 C CA . SER A 1 94 ? 2.141 0.893 -13.332 1.00 95.19 94 SER A CA 1
ATOM 753 C C . SER A 1 94 ? 2.470 1.120 -11.851 1.00 95.19 94 SER A C 1
ATOM 755 O O . SER A 1 94 ? 3.599 1.490 -11.541 1.00 95.19 94 SER A O 1
ATOM 757 N N . LYS A 1 95 ? 1.514 0.929 -10.931 1.00 96.69 95 LYS A N 1
ATOM 758 C CA . LYS A 1 95 ? 1.666 1.250 -9.504 1.00 96.69 95 LYS A CA 1
ATOM 759 C C . LYS A 1 95 ? 1.465 0.034 -8.609 1.00 96.69 95 LYS A C 1
ATOM 761 O O . LYS A 1 95 ? 0.819 -0.943 -8.992 1.00 96.69 95 LYS A O 1
ATOM 766 N N . TYR A 1 96 ? 2.012 0.131 -7.404 1.00 97.94 96 TYR A N 1
ATOM 767 C CA . TYR A 1 96 ? 1.894 -0.875 -6.354 1.00 97.94 96 TYR A CA 1
ATOM 768 C C . TYR A 1 96 ? 0.952 -0.404 -5.261 1.00 97.94 96 TYR A C 1
ATOM 770 O O . TYR A 1 96 ? 0.931 0.781 -4.924 1.00 97.94 96 TYR A O 1
ATOM 778 N N . TYR A 1 97 ? 0.219 -1.348 -4.684 1.00 98.06 97 TYR A N 1
ATOM 779 C CA . TYR A 1 97 ? -0.775 -1.105 -3.655 1.00 98.06 97 TYR A CA 1
ATOM 780 C C . TYR A 1 97 ? -0.583 -2.071 -2.488 1.00 98.06 97 TYR A C 1
ATOM 782 O O . TYR A 1 97 ? -0.254 -3.238 -2.691 1.00 98.06 97 TYR A O 1
ATOM 790 N N . MET A 1 98 ? -0.794 -1.578 -1.271 1.00 97.44 98 MET A N 1
ATOM 791 C CA . MET A 1 98 ? -0.822 -2.360 -0.035 1.00 97.44 98 MET A CA 1
ATOM 792 C C . MET A 1 98 ? -2.151 -2.116 0.671 1.00 97.44 98 MET A C 1
ATOM 794 O O . MET A 1 98 ? -2.587 -0.968 0.790 1.00 97.44 98 MET A O 1
ATOM 798 N N . ILE A 1 99 ? -2.761 -3.191 1.157 1.00 97.50 99 ILE A N 1
ATOM 799 C CA . ILE A 1 99 ? -4.032 -3.176 1.873 1.00 97.50 99 ILE A CA 1
ATOM 800 C C . ILE A 1 99 ? -3.796 -3.594 3.313 1.00 97.50 99 ILE A C 1
ATOM 802 O O . ILE A 1 99 ? -3.103 -4.577 3.570 1.00 97.50 99 ILE A O 1
ATOM 806 N N . THR A 1 100 ? -4.407 -2.872 4.243 1.00 95.56 100 THR A N 1
ATOM 807 C CA . THR A 1 100 ? -4.520 -3.283 5.643 1.00 95.56 100 THR A CA 1
ATOM 808 C C . THR A 1 100 ? -5.975 -3.166 6.088 1.00 95.56 100 THR A C 1
ATOM 810 O O . THR A 1 100 ? -6.748 -2.409 5.486 1.00 95.56 100 THR A O 1
ATOM 813 N N . PRO A 1 101 ? -6.372 -3.862 7.165 1.00 93.44 101 PRO A N 1
ATOM 814 C CA . PRO A 1 101 ? -7.6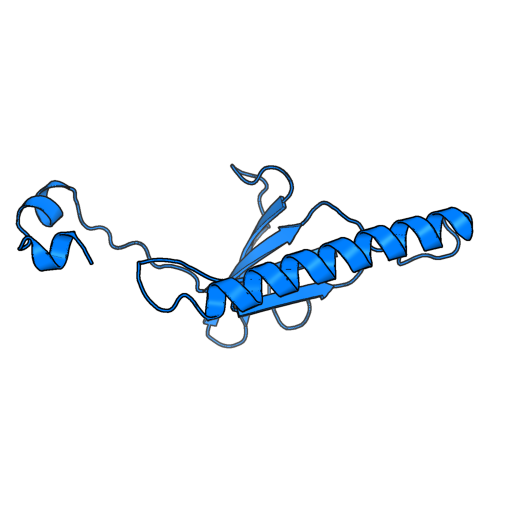38 -3.580 7.822 1.00 93.44 101 PRO A CA 1
ATOM 815 C C . PRO A 1 101 ? -7.740 -2.092 8.169 1.00 93.44 101 PRO A C 1
ATOM 817 O O . PRO A 1 101 ? -6.740 -1.451 8.517 1.00 93.44 101 PRO A O 1
ATOM 820 N N . LYS A 1 102 ? -8.948 -1.533 8.064 1.00 93.38 102 LYS A N 1
ATOM 821 C CA . LYS A 1 102 ? -9.231 -0.231 8.661 1.00 93.38 102 LYS A CA 1
ATOM 822 C C . LYS A 1 102 ? -9.274 -0.420 10.175 1.00 93.38 102 LYS A C 1
ATOM 824 O O . LYS A 1 102 ? -9.990 -1.287 10.665 1.00 93.38 102 LYS A O 1
ATOM 829 N N . ILE A 1 103 ? -8.508 0.387 10.899 1.00 87.62 103 ILE A N 1
ATOM 830 C CA . ILE A 1 103 ? -8.551 0.403 12.360 1.00 87.62 103 ILE A CA 1
ATOM 831 C C . ILE A 1 103 ? -9.556 1.458 12.792 1.00 87.62 103 ILE A C 1
ATOM 833 O O . ILE A 1 103 ? -9.424 2.629 12.431 1.00 87.62 103 ILE A O 1
ATOM 837 N N . GLU A 1 104 ? -10.559 1.035 13.552 1.00 81.88 104 GLU A N 1
ATOM 838 C CA . GLU A 1 104 ? -11.449 1.956 14.245 1.00 81.88 104 GLU A CA 1
ATOM 839 C C . GLU A 1 104 ? -10.753 2.397 15.534 1.00 81.88 104 GLU A C 1
ATOM 841 O O . GLU A 1 104 ? -10.459 1.585 16.410 1.00 81.88 104 GLU A O 1
ATOM 846 N N . MET A 1 105 ? -10.431 3.685 15.623 1.00 72.44 105 MET A N 1
ATOM 847 C CA . MET A 1 105 ? -9.847 4.261 16.832 1.00 72.44 105 MET A CA 1
ATOM 848 C C . MET A 1 105 ? -10.924 4.310 17.918 1.00 72.44 105 MET A C 1
ATOM 850 O O . MET A 1 105 ? -11.980 4.912 17.713 1.00 72.44 105 MET A O 1
ATOM 854 N N . SER A 1 106 ? -10.661 3.715 19.082 1.00 70.44 106 SER A N 1
ATOM 855 C CA . SER A 1 106 ? -11.496 3.945 20.260 1.00 70.44 106 SER A CA 1
ATOM 856 C C . SER A 1 106 ? -11.336 5.394 20.713 1.00 70.44 106 SER A C 1
ATOM 858 O O . SER A 1 106 ? -10.211 5.862 20.879 1.00 70.44 106 SER A O 1
ATOM 860 N N . SER A 1 107 ? -12.437 6.090 20.984 1.00 73.00 107 SER A N 1
ATOM 861 C CA . SER A 1 107 ? -12.436 7.466 21.497 1.00 73.00 107 SER A CA 1
ATOM 862 C C . SER A 1 107 ? -12.100 7.565 22.991 1.00 73.00 107 SER A C 1
ATOM 864 O O . SER A 1 107 ? -12.533 8.510 23.645 1.00 73.00 107 SER A O 1
ATOM 866 N N . ILE A 1 108 ? -11.393 6.575 23.543 1.00 80.56 108 ILE A N 1
ATOM 867 C CA . ILE A 1 108 ? -11.083 6.518 24.969 1.00 80.56 108 ILE A CA 1
ATOM 868 C C . ILE A 1 108 ? -10.116 7.649 25.330 1.00 80.56 108 ILE A C 1
ATOM 870 O O . ILE A 1 108 ? -9.095 7.847 24.664 1.00 80.56 108 ILE A O 1
ATOM 874 N N . THR A 1 109 ? -10.443 8.422 26.362 1.00 83.62 109 THR A N 1
ATOM 875 C CA . THR A 1 109 ? -9.570 9.508 26.817 1.00 83.62 109 THR A CA 1
ATOM 876 C C . THR A 1 109 ? -8.435 8.974 27.687 1.00 83.62 109 THR A C 1
ATOM 878 O O . THR A 1 109 ? -8.481 7.857 28.207 1.00 83.62 109 THR A O 1
ATOM 881 N N . ILE A 1 110 ? -7.400 9.790 27.894 1.00 84.31 110 ILE A N 1
ATOM 882 C CA . ILE A 1 110 ? -6.284 9.435 28.784 1.00 84.31 110 ILE A CA 1
ATOM 883 C C . ILE A 1 110 ? -6.792 9.213 30.218 1.00 84.31 110 ILE A C 1
ATOM 885 O O . ILE A 1 110 ? -6.340 8.296 30.905 1.00 84.31 110 ILE A O 1
ATOM 889 N N . GLU A 1 111 ? -7.765 10.006 30.668 1.00 87.88 111 GLU A N 1
ATOM 890 C CA . GLU A 1 111 ? -8.385 9.877 31.989 1.00 87.88 111 GLU A CA 1
ATOM 891 C C . GLU A 1 111 ? -9.131 8.549 32.131 1.00 87.88 111 GLU A C 1
ATOM 893 O O . GLU A 1 111 ? -9.078 7.923 33.190 1.00 87.88 111 GLU A O 1
ATOM 898 N N . GLU A 1 112 ? -9.809 8.102 31.078 1.00 86.38 112 GLU A N 1
ATOM 899 C CA . GLU A 1 112 ? -10.494 6.811 31.048 1.00 86.38 112 GLU A CA 1
ATOM 900 C C . GLU A 1 112 ? -9.492 5.655 31.038 1.00 86.38 112 GLU A C 1
ATOM 902 O O . GLU A 1 112 ? -9.622 4.744 31.857 1.00 86.38 112 GLU A O 1
ATOM 907 N N . ILE A 1 113 ? -8.428 5.742 30.225 1.00 84.31 113 ILE A N 1
ATOM 908 C CA . ILE A 1 113 ? -7.319 4.776 30.243 1.00 84.31 113 ILE A CA 1
ATOM 909 C C . ILE A 1 113 ? -6.728 4.687 31.650 1.00 84.31 113 ILE A C 1
ATOM 911 O O . ILE A 1 113 ? -6.495 3.588 32.143 1.00 84.31 113 ILE A O 1
ATOM 915 N N . SER A 1 114 ? -6.522 5.816 32.340 1.00 86.56 114 SER A N 1
ATOM 916 C CA . SER A 1 114 ? -5.900 5.849 3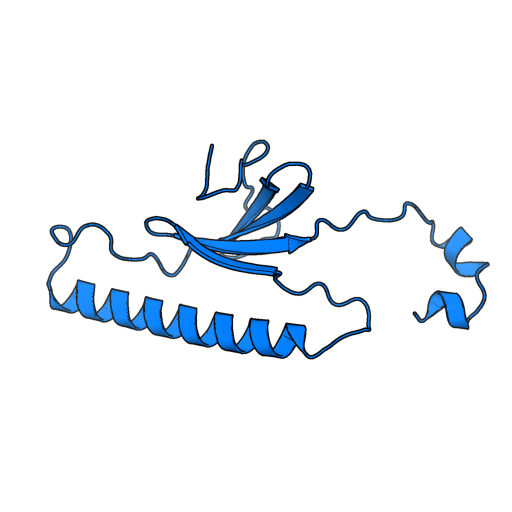3.673 1.00 86.56 114 SER A CA 1
ATOM 917 C C . SER A 1 114 ? -6.666 5.042 34.730 1.00 86.56 114 SER A C 1
ATOM 919 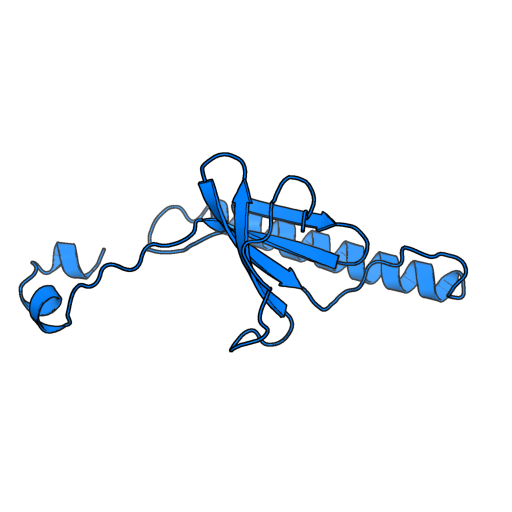O O . SER A 1 114 ? -6.050 4.540 35.674 1.00 86.56 114 SER A O 1
ATOM 921 N N . LYS A 1 115 ? -7.977 4.855 34.538 1.00 89.56 115 LYS A N 1
ATOM 922 C CA . LYS A 1 115 ? -8.871 4.116 35.440 1.00 89.56 115 LYS A CA 1
ATOM 923 C C . LYS A 1 115 ? -8.949 2.618 35.138 1.00 89.56 115 LYS A C 1
ATOM 925 O O . LYS A 1 115 ? -9.473 1.880 35.966 1.00 89.56 115 LYS A O 1
ATOM 930 N N . LEU A 1 116 ? -8.435 2.165 33.992 1.00 86.38 116 LEU A N 1
ATOM 931 C CA . LEU A 1 116 ? -8.374 0.742 33.653 1.00 86.38 116 LEU A CA 1
ATOM 932 C C . LEU A 1 116 ? -7.364 0.002 34.542 1.00 86.38 116 LEU A C 1
ATOM 934 O O . LEU A 1 116 ? -6.415 0.597 35.070 1.00 86.38 116 LEU A O 1
ATOM 938 N N . ASP A 1 117 ? -7.543 -1.306 34.705 1.00 86.62 117 ASP A N 1
ATOM 939 C CA . ASP A 1 117 ? -6.550 -2.133 35.385 1.00 86.62 117 ASP A CA 1
ATOM 940 C C . ASP A 1 117 ? -5.251 -2.220 34.563 1.00 86.62 117 ASP A C 1
ATOM 942 O O . ASP A 1 117 ? -5.234 -2.038 33.344 1.00 86.62 117 ASP A O 1
ATOM 946 N N . THR A 1 118 ? -4.136 -2.479 35.244 1.00 77.75 118 THR A N 1
ATOM 947 C CA . THR A 1 118 ? -2.805 -2.486 34.623 1.00 77.75 118 THR A CA 1
ATOM 948 C C . THR A 1 118 ? -2.668 -3.520 33.505 1.00 77.75 118 THR A C 1
ATOM 950 O O . THR A 1 118 ? -1.960 -3.252 32.541 1.00 77.75 118 THR A O 1
ATOM 953 N N . ASN A 1 119 ? -3.359 -4.660 33.577 1.00 75.62 119 ASN A N 1
ATOM 954 C CA . ASN A 1 119 ? -3.269 -5.681 32.532 1.00 75.62 119 ASN A CA 1
ATOM 955 C C . ASN A 1 119 ? -4.032 -5.259 31.269 1.00 75.62 119 ASN A C 1
ATOM 957 O O . ASN A 1 119 ? -3.555 -5.502 30.165 1.00 75.62 119 ASN A O 1
ATOM 961 N N . THR A 1 120 ? -5.159 -4.561 31.420 1.00 71.19 120 THR A N 1
ATOM 962 C CA . THR A 1 120 ? -5.922 -3.998 30.293 1.00 71.19 120 THR A CA 1
ATOM 963 C C . THR A 1 120 ? -5.212 -2.809 29.636 1.00 71.19 120 THR A C 1
ATOM 965 O O . THR A 1 120 ? -5.404 -2.564 28.453 1.00 71.19 120 THR A O 1
ATOM 968 N N . LYS A 1 121 ? -4.355 -2.081 30.365 1.00 68.19 121 LYS A N 1
ATOM 969 C CA . LYS A 1 121 ? -3.567 -0.955 29.820 1.00 68.19 121 LYS A CA 1
ATOM 970 C C . LYS A 1 121 ? -2.394 -1.370 28.921 1.00 68.19 121 LYS A C 1
ATOM 972 O O . LYS A 1 121 ? -1.932 -0.543 28.142 1.00 68.19 121 LYS A O 1
ATOM 977 N N . ILE A 1 122 ? -1.846 -2.572 29.115 1.00 64.38 122 ILE A N 1
ATOM 978 C CA . ILE A 1 122 ? -0.575 -3.014 28.502 1.00 64.38 122 ILE A CA 1
ATOM 979 C C . ILE A 1 122 ? -0.804 -3.941 27.289 1.00 64.38 122 ILE A C 1
ATOM 981 O O . ILE A 1 122 ? 0.120 -4.136 26.499 1.00 64.38 122 ILE A O 1
ATOM 985 N N . MET A 1 123 ? -2.009 -4.504 27.137 1.00 53.25 123 MET A N 1
ATOM 986 C CA . MET A 1 123 ? -2.415 -5.269 25.944 1.00 53.25 123 MET A CA 1
ATOM 987 C C . MET A 1 123 ? -2.776 -4.364 24.769 1.00 53.25 123 MET A C 1
ATOM 989 O O . MET A 1 123 ? -2.460 -4.775 23.627 1.00 53.25 123 MET A O 1
#

Solvent-accessible surface area (backbone atoms only — not comparable to full-atom values): 7303 Å² total; per-residue (Å²): 100,72,60,87,77,32,40,46,53,86,68,69,41,55,77,98,43,85,66,30,31,35,42,40,23,32,50,86,91,45,63,28,31,37,36,39,37,67,64,66,59,46,79,82,60,79,84,83,48,55,72,69,56,48,52,52,41,49,50,54,41,52,49,52,52,52,52,52,50,54,53,40,56,56,45,64,70,58,76,72,81,84,72,86,50,61,78,45,74,50,75,56,89,41,34,35,38,40,29,29,76,55,81,82,79,75,88,74,47,71,73,58,54,69,70,49,56,73,70,74,71,74,99